Protein AF-A0A7J6QR64-F1 (afdb_monomer_lite)

pLDDT: mean 73.56, std 15.56, range [35.78, 94.44]

Structure (mmCIF, N/CA/C/O backbone):
data_AF-A0A7J6QR64-F1
#
_entry.id   AF-A0A7J6QR64-F1
#
loop_
_atom_site.group_PDB
_atom_site.id
_atom_site.type_symbol
_atom_site.label_atom_id
_atom_site.label_alt_id
_atom_site.label_comp_id
_atom_site.label_asym_id
_atom_site.label_entity_id
_atom_site.label_seq_id
_atom_site.pdbx_PDB_ins_code
_atom_site.Cartn_x
_atom_site.Cartn_y
_atom_site.Cartn_z
_atom_site.occupancy
_atom_site.B_iso_or_equiv
_atom_site.auth_seq_id
_atom_site.auth_comp_id
_atom_site.auth_asym_id
_atom_site.auth_atom_id
_atom_site.pdbx_PDB_model_num
ATOM 1 N N . MET A 1 1 ? 7.876 7.823 -38.570 1.00 50.81 1 MET A N 1
ATOM 2 C CA . MET A 1 1 ? 8.085 7.457 -37.151 1.00 50.81 1 MET A CA 1
ATOM 3 C C . MET A 1 1 ? 9.358 8.141 -36.683 1.00 50.81 1 MET A C 1
ATOM 5 O O . MET A 1 1 ? 10.355 8.043 -37.386 1.00 50.81 1 MET A O 1
ATOM 9 N N . GLY A 1 2 ? 9.300 8.929 -35.607 1.00 56.78 2 GLY A N 1
ATOM 10 C CA . GLY A 1 2 ? 10.441 9.725 -35.138 1.00 56.78 2 GLY A CA 1
ATOM 11 C C . GLY A 1 2 ? 11.507 8.870 -34.450 1.00 56.78 2 GLY A C 1
ATOM 12 O O . GLY A 1 2 ? 11.171 7.939 -33.726 1.00 56.78 2 GLY A O 1
ATOM 13 N N . ASP A 1 3 ? 12.778 9.216 -34.656 1.00 63.91 3 ASP A N 1
ATOM 14 C CA . ASP A 1 3 ? 13.987 8.554 -34.126 1.00 63.91 3 ASP A CA 1
ATOM 15 C C . ASP A 1 3 ? 13.930 8.236 -32.611 1.00 63.91 3 ASP A C 1
ATOM 17 O O . ASP A 1 3 ? 14.399 7.189 -32.166 1.00 63.91 3 ASP A O 1
ATOM 21 N N . GLY A 1 4 ? 13.264 9.085 -31.819 1.00 60.09 4 GLY A N 1
ATOM 22 C CA . GLY A 1 4 ? 13.051 8.864 -30.383 1.00 60.09 4 GLY A CA 1
ATOM 23 C C . GLY A 1 4 ? 12.213 7.623 -30.052 1.00 60.09 4 GLY A C 1
ATOM 24 O O . GLY A 1 4 ? 12.574 6.868 -29.156 1.00 60.09 4 GLY A O 1
ATOM 25 N N . TYR A 1 5 ? 11.159 7.343 -30.825 1.00 65.12 5 TYR A N 1
ATOM 26 C CA . TYR A 1 5 ? 10.290 6.178 -30.610 1.00 65.12 5 TYR A CA 1
ATOM 27 C C . TYR A 1 5 ? 11.050 4.863 -30.820 1.00 65.12 5 TYR A C 1
ATOM 29 O O . TYR A 1 5 ? 10.969 3.941 -30.009 1.00 65.12 5 TYR A O 1
ATOM 37 N N . THR A 1 6 ? 11.847 4.800 -31.889 1.00 69.25 6 THR A N 1
ATOM 38 C CA . THR A 1 6 ? 12.659 3.626 -32.225 1.00 69.25 6 THR A CA 1
ATOM 39 C C . THR A 1 6 ? 13.712 3.356 -31.150 1.00 69.25 6 THR A C 1
ATOM 41 O O . THR A 1 6 ? 13.875 2.215 -30.723 1.00 69.25 6 THR A O 1
ATOM 44 N N . LYS A 1 7 ? 14.387 4.399 -30.653 1.00 68.81 7 LYS A N 1
ATOM 45 C CA . LYS A 1 7 ? 15.397 4.283 -29.589 1.00 68.81 7 LYS A CA 1
ATOM 46 C C . LYS A 1 7 ? 14.795 3.825 -28.262 1.00 68.81 7 LYS A C 1
ATOM 48 O O . LYS A 1 7 ? 15.332 2.912 -27.642 1.00 68.81 7 LYS A O 1
ATOM 53 N N . THR A 1 8 ? 13.659 4.392 -27.857 1.00 69.44 8 THR A N 1
ATOM 54 C CA . THR A 1 8 ? 12.920 3.964 -26.660 1.00 69.44 8 THR A CA 1
ATOM 55 C C . THR A 1 8 ? 12.498 2.499 -26.757 1.00 69.44 8 THR A C 1
ATOM 57 O O . THR A 1 8 ? 12.734 1.737 -25.822 1.00 69.44 8 THR A O 1
ATOM 60 N N . ALA A 1 9 ? 11.923 2.079 -27.887 1.00 70.38 9 ALA A N 1
ATOM 61 C CA . ALA A 1 9 ? 11.495 0.696 -28.079 1.00 70.38 9 ALA A CA 1
ATOM 62 C C . ALA A 1 9 ? 12.676 -0.287 -28.022 1.00 70.38 9 ALA A C 1
ATOM 64 O O . ALA A 1 9 ? 12.561 -1.339 -27.400 1.00 70.38 9 ALA A O 1
ATOM 65 N N . ILE A 1 10 ? 13.823 0.062 -28.617 1.00 77.81 10 ILE A N 1
ATOM 66 C CA . ILE A 1 10 ? 15.043 -0.758 -28.557 1.00 77.81 10 ILE A CA 1
ATOM 67 C C . ILE A 1 10 ? 15.540 -0.895 -27.114 1.00 77.81 10 ILE A C 1
ATOM 69 O O . ILE A 1 10 ? 15.810 -2.011 -26.677 1.00 77.81 10 ILE A O 1
ATOM 73 N N . ILE A 1 11 ? 15.616 0.209 -26.362 1.00 73.44 11 ILE A N 1
ATOM 74 C CA . ILE A 1 11 ? 16.052 0.187 -24.959 1.00 73.44 11 ILE A CA 1
ATOM 75 C C . ILE A 1 11 ? 15.108 -0.692 -24.139 1.00 73.44 11 ILE A C 1
ATOM 77 O O . ILE A 1 11 ? 15.561 -1.656 -23.534 1.00 73.44 11 ILE A O 1
ATOM 81 N N . LEU A 1 12 ? 13.798 -0.436 -24.175 1.00 72.88 12 LEU A N 1
ATOM 82 C CA . LEU A 1 12 ? 12.823 -1.192 -23.383 1.00 72.88 12 LEU A CA 1
ATOM 83 C C . LEU A 1 12 ? 12.793 -2.685 -23.739 1.00 72.88 12 LEU A C 1
ATOM 85 O O . LEU A 1 12 ? 12.640 -3.512 -22.844 1.00 72.88 12 LEU A O 1
ATOM 89 N N . ASN A 1 13 ? 12.966 -3.042 -25.014 1.00 78.69 13 ASN A N 1
ATOM 90 C CA . ASN A 1 13 ? 13.013 -4.439 -25.455 1.00 78.69 13 ASN A CA 1
ATOM 91 C C . ASN A 1 13 ? 14.343 -5.139 -25.132 1.00 78.69 13 ASN A C 1
ATOM 93 O O . ASN A 1 13 ? 14.390 -6.366 -25.149 1.00 78.69 13 ASN A O 1
ATOM 97 N N . SER A 1 14 ? 15.408 -4.384 -24.848 1.00 77.31 14 SER A N 1
ATOM 98 C CA . SER A 1 14 ? 16.706 -4.925 -24.422 1.00 77.31 14 SER A CA 1
ATOM 99 C C . SER A 1 14 ? 16.792 -5.209 -22.917 1.00 77.31 14 SER A C 1
ATOM 101 O O . SER A 1 14 ? 17.716 -5.888 -22.475 1.00 77.31 14 SER A O 1
ATOM 103 N N . LEU A 1 15 ? 15.834 -4.703 -22.135 1.00 74.44 15 LEU A N 1
ATOM 104 C CA . LEU A 1 15 ? 15.748 -4.930 -20.695 1.00 74.44 15 LEU A CA 1
ATOM 105 C C . LEU A 1 15 ? 15.044 -6.256 -20.406 1.00 74.44 15 LEU A C 1
ATOM 107 O O . LEU A 1 15 ? 14.100 -6.641 -21.102 1.00 74.44 15 LEU A O 1
ATOM 111 N N . ASP A 1 16 ? 15.453 -6.931 -19.332 1.00 75.94 16 ASP A N 1
ATOM 112 C CA . ASP A 1 16 ? 14.672 -8.047 -18.816 1.00 75.94 16 ASP A CA 1
ATOM 113 C C . ASP A 1 16 ? 13.277 -7.559 -18.353 1.00 75.94 16 ASP A C 1
ATOM 115 O O . ASP A 1 16 ? 13.095 -6.377 -18.027 1.00 75.94 16 ASP A O 1
ATOM 119 N N . PRO A 1 17 ? 12.267 -8.447 -18.316 1.00 69.69 17 PRO A N 1
ATOM 120 C CA . PRO A 1 17 ? 10.892 -8.054 -18.025 1.00 69.69 17 PRO A CA 1
ATOM 121 C C . PRO A 1 17 ? 10.708 -7.336 -16.685 1.00 69.69 17 PRO A C 1
ATOM 123 O O . PRO A 1 17 ? 9.878 -6.431 -16.607 1.00 69.69 17 PRO A O 1
ATOM 126 N N . VAL A 1 18 ? 11.476 -7.710 -15.656 1.00 66.06 18 VAL A N 1
ATOM 127 C CA . VAL A 1 18 ? 11.385 -7.126 -14.310 1.00 66.06 18 VAL A CA 1
ATOM 128 C C . VAL A 1 18 ? 11.909 -5.698 -14.359 1.00 66.06 18 VAL A C 1
ATOM 130 O O . VAL A 1 18 ? 11.184 -4.771 -14.007 1.00 66.06 18 VAL A O 1
ATOM 133 N N . THR A 1 19 ? 13.113 -5.499 -14.898 1.00 66.50 19 THR A N 1
ATOM 134 C CA . THR A 1 19 ? 13.712 -4.168 -15.057 1.00 66.50 19 THR A CA 1
ATOM 135 C C . THR A 1 19 ? 12.846 -3.240 -15.891 1.00 66.50 19 THR A C 1
ATOM 137 O O . THR A 1 19 ? 12.643 -2.079 -15.532 1.00 66.50 19 THR A O 1
ATOM 140 N N . ARG A 1 20 ? 12.301 -3.744 -16.999 1.00 73.56 20 ARG A N 1
ATOM 141 C CA . ARG A 1 20 ? 11.398 -2.975 -17.854 1.00 73.56 20 ARG A CA 1
ATOM 142 C C . ARG A 1 20 ? 10.169 -2.511 -17.074 1.00 73.56 20 ARG A C 1
ATOM 144 O O . ARG A 1 20 ? 9.835 -1.332 -17.128 1.00 73.56 20 ARG A O 1
ATOM 151 N N . ASN A 1 21 ? 9.523 -3.404 -16.326 1.00 71.38 21 ASN A N 1
ATOM 152 C CA . ASN A 1 21 ? 8.346 -3.061 -15.529 1.00 71.38 21 ASN A CA 1
ATOM 153 C C . ASN A 1 21 ? 8.681 -2.053 -14.421 1.00 71.38 21 ASN A C 1
ATOM 155 O O . ASN A 1 21 ? 7.944 -1.089 -14.240 1.00 71.38 21 ASN A O 1
ATOM 159 N N . THR A 1 22 ? 9.808 -2.232 -13.725 1.00 69.06 22 THR A N 1
ATOM 160 C CA . THR A 1 22 ? 10.325 -1.300 -12.709 1.00 69.06 22 THR A CA 1
ATOM 161 C C . THR A 1 22 ? 10.493 0.112 -13.269 1.00 69.06 22 THR A C 1
ATOM 163 O O . THR A 1 22 ? 10.012 1.078 -12.678 1.00 69.06 22 THR A O 1
ATOM 166 N N . VAL A 1 23 ? 11.157 0.244 -14.419 1.00 73.12 23 VAL A N 1
ATOM 167 C CA . VAL A 1 23 ? 11.432 1.542 -15.053 1.00 73.12 23 VAL A CA 1
ATOM 168 C C . VAL A 1 23 ? 10.146 2.202 -15.544 1.00 73.12 23 VAL A C 1
ATOM 170 O O . VAL A 1 23 ? 9.944 3.391 -15.311 1.00 73.12 23 VAL A O 1
ATOM 173 N N . MET A 1 24 ? 9.252 1.435 -16.172 1.00 74.75 24 MET A N 1
ATOM 174 C CA . MET A 1 24 ? 7.969 1.950 -16.660 1.00 74.75 24 MET A CA 1
ATOM 175 C C . MET A 1 24 ? 7.048 2.380 -15.514 1.00 74.75 24 MET A C 1
ATOM 177 O O . MET A 1 24 ? 6.381 3.405 -15.619 1.00 74.75 24 MET A O 1
ATOM 181 N N . ALA A 1 25 ? 7.051 1.645 -14.400 1.00 70.06 25 ALA A N 1
ATOM 182 C CA . ALA A 1 25 ? 6.291 2.012 -13.213 1.00 70.06 25 ALA A CA 1
ATOM 183 C C . ALA A 1 25 ? 6.835 3.294 -12.556 1.00 70.06 25 ALA A C 1
ATOM 185 O O . ALA A 1 25 ? 6.043 4.165 -12.203 1.00 70.06 25 ALA A O 1
ATOM 186 N N . LYS A 1 26 ? 8.165 3.473 -12.462 1.00 69.19 26 LYS A N 1
ATOM 187 C CA . LYS A 1 26 ? 8.754 4.750 -12.003 1.00 69.19 26 LYS A CA 1
ATOM 188 C C . LYS A 1 26 ? 8.374 5.911 -12.915 1.00 69.19 26 LYS A C 1
ATOM 190 O O . LYS A 1 26 ? 7.968 6.957 -12.422 1.00 69.19 26 LYS A O 1
ATOM 195 N N . TYR A 1 27 ? 8.455 5.704 -14.231 1.00 74.81 27 TYR A N 1
ATOM 196 C CA . TYR A 1 27 ? 8.071 6.722 -15.204 1.00 74.81 27 TYR A CA 1
ATOM 197 C C . TYR A 1 27 ? 6.630 7.186 -14.981 1.00 74.81 27 TYR A C 1
ATOM 199 O O . TYR A 1 27 ? 6.365 8.382 -14.930 1.00 74.81 27 TYR A O 1
ATOM 207 N N . GLN A 1 28 ? 5.706 6.239 -14.798 1.00 72.81 28 GLN A N 1
ATOM 208 C CA . GLN A 1 28 ? 4.291 6.550 -14.631 1.00 72.81 28 GLN A CA 1
ATOM 209 C C . GLN A 1 28 ? 3.993 7.351 -13.356 1.00 72.81 28 GLN A C 1
ATOM 211 O O . GLN A 1 28 ? 3.099 8.194 -13.362 1.00 72.81 28 GLN A O 1
ATOM 216 N N . ILE A 1 29 ? 4.742 7.110 -12.279 1.00 64.31 29 ILE A N 1
ATOM 217 C CA . ILE A 1 29 ? 4.605 7.842 -11.012 1.00 64.31 29 ILE A CA 1
ATOM 218 C C . ILE A 1 29 ? 5.129 9.277 -11.147 1.00 64.31 29 ILE A C 1
ATOM 220 O O . ILE A 1 29 ? 4.478 10.209 -10.683 1.00 64.31 29 ILE A O 1
ATOM 224 N N . GLU A 1 30 ? 6.297 9.457 -11.768 1.00 69.62 30 GLU A N 1
ATOM 225 C CA . GLU A 1 30 ? 6.978 10.758 -11.831 1.00 69.62 30 GLU A CA 1
ATOM 226 C C . GLU A 1 30 ? 6.452 11.671 -12.948 1.00 69.62 30 GLU A C 1
ATOM 228 O O . GLU A 1 30 ? 6.402 12.887 -12.774 1.00 69.62 30 GLU A O 1
ATOM 233 N N . TYR A 1 31 ? 6.049 11.097 -14.085 1.00 71.88 31 TYR A N 1
ATOM 234 C CA . TYR A 1 31 ? 5.731 11.847 -15.307 1.00 71.88 31 TYR A CA 1
ATOM 235 C C . TYR A 1 31 ? 4.323 11.569 -15.851 1.00 71.88 31 TYR A C 1
ATOM 237 O O . TYR A 1 31 ? 3.881 12.250 -16.773 1.00 71.88 31 TYR A O 1
ATOM 245 N N . GLY A 1 32 ? 3.585 10.606 -15.287 1.00 71.00 32 GLY A N 1
ATOM 246 C CA . GLY A 1 32 ? 2.260 10.227 -15.777 1.00 71.00 32 GLY A CA 1
ATOM 247 C C . GLY A 1 32 ? 2.308 9.338 -17.027 1.00 71.00 32 GLY A C 1
ATOM 248 O O . GLY A 1 32 ? 3.196 8.503 -17.193 1.00 71.00 32 GLY A O 1
ATOM 249 N N . ASN A 1 33 ? 1.309 9.457 -17.904 1.00 72.69 33 ASN A N 1
ATOM 250 C CA . ASN A 1 33 ? 1.241 8.639 -19.118 1.00 72.69 33 ASN A CA 1
ATOM 251 C C . ASN A 1 33 ? 2.227 9.142 -20.181 1.00 72.69 33 ASN A C 1
ATOM 253 O O . ASN A 1 33 ? 2.460 10.338 -20.304 1.00 72.69 33 ASN A O 1
ATOM 257 N N . ILE A 1 34 ? 2.780 8.227 -20.983 1.00 65.00 34 ILE A N 1
ATOM 258 C CA . ILE A 1 34 ? 3.639 8.602 -22.113 1.00 65.00 34 ILE A CA 1
ATOM 259 C C . ILE A 1 34 ? 2.766 9.232 -23.201 1.00 65.00 34 ILE A C 1
ATOM 261 O O . ILE A 1 34 ? 2.061 8.520 -23.921 1.00 65.00 34 ILE A O 1
ATOM 265 N N . ASP A 1 35 ? 2.848 10.552 -23.344 1.00 62.47 35 ASP A N 1
ATOM 266 C CA . ASP A 1 35 ? 2.205 11.281 -24.431 1.00 62.47 35 ASP A CA 1
ATOM 267 C C . ASP A 1 35 ? 3.118 11.379 -25.660 1.00 62.47 35 ASP A C 1
ATOM 269 O O . ASP A 1 35 ? 4.349 11.356 -25.585 1.00 62.47 35 ASP A O 1
ATOM 273 N N . ASN A 1 36 ? 2.508 11.543 -26.839 1.00 55.22 36 ASN A N 1
ATOM 274 C CA . ASN A 1 36 ? 3.224 11.578 -28.121 1.00 55.22 36 ASN A CA 1
ATOM 275 C C . ASN A 1 36 ? 4.272 12.708 -28.249 1.00 55.22 36 ASN A C 1
ATOM 277 O O . ASN A 1 36 ? 5.086 12.680 -29.175 1.00 55.22 36 ASN A O 1
ATOM 281 N N . GLY A 1 37 ? 4.272 13.689 -27.340 1.00 56.06 37 GLY A N 1
ATOM 282 C CA . GLY A 1 37 ? 5.249 14.781 -27.280 1.00 56.06 37 GLY A CA 1
ATOM 283 C C . GLY A 1 37 ? 6.561 14.444 -26.556 1.00 56.06 37 GLY A C 1
ATOM 284 O O . GLY A 1 37 ? 7.573 15.092 -26.825 1.00 56.06 37 GLY A O 1
ATOM 285 N N . ASP A 1 38 ? 6.589 13.411 -25.707 1.00 58.66 38 ASP A N 1
ATOM 286 C CA . ASP A 1 38 ? 7.713 13.153 -24.788 1.00 58.66 38 ASP A CA 1
ATOM 287 C C . ASP A 1 38 ? 8.847 12.317 -25.391 1.00 58.66 38 ASP A C 1
ATOM 289 O O . ASP A 1 38 ? 9.959 12.273 -24.859 1.00 58.66 38 ASP A O 1
ATOM 293 N N . PHE A 1 39 ? 8.624 11.701 -26.555 1.00 60.41 39 PHE A N 1
ATOM 294 C CA . PHE A 1 39 ? 9.563 10.757 -27.176 1.00 60.41 39 PHE A CA 1
ATOM 295 C C . PHE A 1 39 ? 10.955 11.328 -27.482 1.00 60.41 39 PHE A C 1
ATOM 297 O O . PHE A 1 39 ? 11.894 10.563 -27.697 1.00 60.41 39 PHE A O 1
ATOM 304 N N . LYS A 1 40 ? 11.114 12.657 -27.518 1.00 64.81 40 LYS A N 1
ATOM 305 C CA . LYS A 1 40 ? 12.413 13.302 -27.757 1.00 64.81 40 LYS A CA 1
ATOM 306 C C . LYS A 1 40 ? 13.333 13.240 -26.531 1.00 64.81 40 LYS A C 1
ATOM 308 O O . LYS A 1 40 ? 14.540 13.097 -26.696 1.00 64.81 40 LYS A O 1
ATOM 313 N N . ASN A 1 41 ? 12.755 13.302 -25.330 1.00 69.00 41 ASN A N 1
ATOM 314 C CA . ASN A 1 41 ? 13.474 13.262 -24.052 1.00 69.00 41 ASN A CA 1
ATOM 315 C C . ASN A 1 41 ? 13.353 11.899 -23.357 1.00 69.00 41 ASN A C 1
ATOM 317 O O . ASN A 1 41 ? 14.158 11.581 -22.482 1.00 69.00 41 ASN A O 1
ATOM 321 N N . LEU A 1 42 ? 12.390 11.076 -23.783 1.00 70.56 42 LEU A N 1
ATOM 322 C CA . LEU A 1 42 ? 12.097 9.765 -23.217 1.00 70.56 42 LEU A CA 1
ATOM 323 C C . LEU A 1 42 ? 13.323 8.842 -23.099 1.00 70.56 42 LEU A C 1
ATOM 325 O O . LEU A 1 42 ? 13.466 8.225 -22.048 1.00 70.56 42 LEU A O 1
ATOM 329 N N . PRO A 1 43 ? 14.252 8.752 -24.076 1.00 71.56 43 PRO A N 1
ATOM 330 C CA . PRO A 1 43 ? 15.462 7.950 -23.897 1.00 71.56 43 PRO A CA 1
ATOM 331 C C . PRO A 1 43 ? 16.320 8.414 -22.711 1.00 71.56 43 PRO A C 1
ATOM 333 O O . PRO A 1 43 ? 16.760 7.586 -21.919 1.00 71.56 43 PRO A O 1
ATOM 336 N N . SER A 1 44 ? 16.520 9.724 -22.547 1.00 74.44 44 SER A N 1
ATOM 337 C CA . SER A 1 44 ? 17.299 10.288 -21.436 1.00 74.44 44 SER A CA 1
ATOM 338 C C . SER A 1 44 ? 16.612 10.065 -20.089 1.00 74.44 44 SER A C 1
ATOM 340 O O . SER A 1 44 ? 17.276 9.694 -19.125 1.00 74.44 44 SER A O 1
ATOM 342 N N . ILE A 1 45 ? 15.286 10.226 -20.037 1.00 75.69 45 ILE A N 1
ATOM 343 C CA . ILE A 1 45 ? 14.484 9.953 -18.835 1.00 75.69 45 ILE A CA 1
ATOM 344 C C . ILE A 1 45 ? 14.578 8.467 -18.468 1.00 75.69 45 ILE A C 1
ATOM 346 O O . ILE A 1 45 ? 14.850 8.135 -17.322 1.00 75.69 45 ILE A O 1
ATOM 350 N N . LEU A 1 46 ? 14.449 7.559 -19.439 1.00 75.31 46 LEU A N 1
ATOM 351 C CA . LEU A 1 46 ? 14.591 6.119 -19.206 1.00 75.31 46 LEU A CA 1
ATOM 352 C C . LEU A 1 46 ? 15.983 5.744 -18.688 1.00 75.31 46 LEU A C 1
ATOM 354 O O . LEU A 1 46 ? 16.083 4.915 -17.788 1.00 75.31 46 LEU A O 1
ATOM 358 N N . PHE A 1 47 ? 17.052 6.349 -19.214 1.00 74.25 47 PHE A N 1
ATOM 359 C CA . PHE A 1 47 ? 18.406 6.126 -18.699 1.00 74.25 47 PHE A CA 1
ATOM 360 C C . PHE A 1 47 ? 18.585 6.652 -17.274 1.00 74.25 47 PHE A C 1
ATOM 362 O O . PHE A 1 47 ? 19.244 5.990 -16.474 1.00 74.25 47 PHE A O 1
ATOM 369 N N . GLN A 1 48 ? 17.986 7.797 -16.943 1.00 73.75 48 GLN A N 1
ATOM 370 C CA . GLN A 1 48 ? 17.994 8.327 -15.582 1.00 73.75 48 GLN A CA 1
ATOM 371 C C . GLN A 1 48 ? 17.227 7.401 -14.631 1.00 73.75 48 GLN A C 1
ATOM 373 O O . GLN A 1 48 ? 17.767 6.999 -13.611 1.00 73.75 48 GLN A O 1
ATOM 378 N N . LEU A 1 49 ? 16.038 6.939 -15.017 1.00 73.00 49 LEU A N 1
ATOM 379 C CA . LEU A 1 49 ? 15.242 5.995 -14.230 1.00 73.00 49 LEU A CA 1
ATOM 380 C C . LEU A 1 49 ? 15.918 4.630 -14.067 1.00 73.00 49 LEU A C 1
ATOM 382 O O . LEU A 1 49 ? 15.834 4.027 -13.000 1.00 73.00 49 LEU A O 1
ATOM 386 N N . LEU A 1 50 ? 16.604 4.136 -15.102 1.00 72.56 50 LEU A N 1
ATOM 387 C CA . LEU A 1 50 ? 17.446 2.939 -15.022 1.00 72.56 50 LEU A CA 1
ATOM 388 C C . LEU A 1 50 ? 18.599 3.156 -14.045 1.00 72.56 50 LEU A C 1
ATOM 390 O O . LEU A 1 50 ? 18.860 2.307 -13.194 1.00 72.56 50 LEU A O 1
ATOM 394 N N . ARG A 1 51 ? 19.278 4.300 -14.141 1.00 69.88 51 ARG A N 1
ATOM 395 C CA . ARG A 1 51 ? 20.345 4.668 -13.218 1.00 69.88 51 ARG A CA 1
ATOM 396 C C . ARG A 1 51 ? 19.814 4.729 -11.792 1.00 69.88 51 ARG A C 1
ATOM 398 O O . ARG A 1 51 ? 20.365 4.042 -10.945 1.00 69.88 51 ARG A O 1
ATOM 405 N N . ASP A 1 52 ? 18.737 5.449 -11.527 1.00 66.19 52 ASP A N 1
ATOM 406 C CA . ASP A 1 52 ? 18.168 5.606 -10.185 1.00 66.19 52 ASP A CA 1
ATOM 407 C C . ASP A 1 52 ? 17.608 4.297 -9.648 1.00 66.19 52 ASP A C 1
ATOM 409 O O . ASP A 1 52 ? 17.747 3.995 -8.467 1.00 66.19 52 ASP A O 1
ATOM 413 N N . ALA A 1 53 ? 17.055 3.451 -10.520 1.00 62.75 53 ALA A N 1
ATOM 414 C CA . ALA A 1 53 ? 16.716 2.100 -10.131 1.00 62.75 53 ALA A CA 1
ATOM 415 C C . ALA A 1 53 ? 17.969 1.388 -9.607 1.00 62.75 53 ALA A C 1
ATOM 417 O O . ALA A 1 53 ? 17.888 0.778 -8.551 1.00 62.75 53 ALA A O 1
ATOM 418 N N . TYR A 1 54 ? 19.103 1.412 -10.304 1.00 61.31 54 TYR A N 1
ATOM 419 C CA . TYR A 1 54 ? 20.257 0.556 -9.994 1.00 61.31 54 TYR A CA 1
ATOM 420 C C . TYR A 1 54 ? 21.381 1.205 -9.168 1.00 61.31 54 TYR A C 1
ATOM 422 O O . TYR A 1 54 ? 22.320 0.507 -8.791 1.00 61.31 54 TYR A O 1
ATOM 430 N N . SER A 1 55 ? 21.295 2.499 -8.853 1.00 57.53 55 SER A N 1
ATOM 431 C CA . SER A 1 55 ? 22.375 3.243 -8.181 1.00 57.53 55 SER A CA 1
ATOM 432 C C . SER A 1 55 ? 22.316 3.201 -6.654 1.00 57.53 55 SER A C 1
ATOM 434 O O . SER A 1 55 ? 23.329 3.478 -6.017 1.00 57.53 55 SER A O 1
ATOM 436 N N . THR A 1 56 ? 21.194 2.810 -6.045 1.00 54.53 56 THR A N 1
ATOM 437 C CA . THR A 1 56 ? 21.049 2.782 -4.578 1.00 54.53 56 THR A CA 1
ATOM 438 C C . THR A 1 56 ? 20.520 1.436 -4.069 1.00 54.53 56 THR A C 1
ATOM 440 O O . THR A 1 56 ? 19.346 1.289 -3.732 1.00 54.53 56 THR A O 1
ATOM 443 N N . PRO A 1 57 ? 21.394 0.417 -3.939 1.00 51.47 57 PRO A N 1
ATOM 444 C CA . PRO A 1 57 ? 21.046 -0.852 -3.295 1.00 51.47 57 PRO A CA 1
ATOM 445 C C . PRO A 1 57 ? 20.462 -0.675 -1.883 1.00 51.47 57 PRO A C 1
ATOM 447 O O . PRO A 1 57 ? 19.586 -1.441 -1.495 1.00 51.47 57 PRO A O 1
ATOM 450 N N . GLY A 1 58 ? 20.904 0.347 -1.136 1.00 50.88 58 GLY A N 1
ATOM 451 C CA . GLY A 1 58 ? 20.408 0.654 0.212 1.00 50.88 58 GLY A CA 1
ATOM 452 C C . GLY A 1 58 ? 18.945 1.105 0.244 1.00 50.88 58 GLY A C 1
ATOM 453 O O . GLY A 1 58 ? 18.170 0.576 1.031 1.00 50.88 58 GLY A O 1
ATOM 454 N N . GLU A 1 59 ? 18.537 1.993 -0.666 1.00 54.59 59 GLU A N 1
ATOM 455 C CA . GLU A 1 59 ? 17.157 2.504 -0.746 1.00 54.59 59 GLU A CA 1
ATOM 456 C C . GLU A 1 59 ? 16.164 1.424 -1.200 1.00 54.59 59 GLU A C 1
ATOM 458 O O . GLU A 1 59 ? 15.015 1.403 -0.764 1.00 54.59 59 GLU A O 1
ATOM 463 N N . ARG A 1 60 ? 16.608 0.472 -2.039 1.00 54.38 60 ARG A N 1
ATOM 464 C CA . ARG A 1 60 ? 15.781 -0.678 -2.444 1.00 54.38 60 ARG A CA 1
ATOM 465 C C . ARG A 1 60 ? 15.441 -1.600 -1.270 1.00 54.38 60 ARG A C 1
ATOM 467 O O . ARG A 1 60 ? 14.321 -2.103 -1.185 1.00 54.38 60 ARG A O 1
ATOM 474 N N . TRP A 1 61 ? 16.416 -1.868 -0.402 1.00 53.16 61 TRP A N 1
ATOM 475 C CA . TRP A 1 61 ? 16.195 -2.665 0.806 1.00 53.16 61 TRP A CA 1
ATOM 476 C C . TRP A 1 61 ? 15.344 -1.902 1.816 1.00 53.16 61 TRP A C 1
ATOM 478 O O . TRP A 1 61 ? 14.419 -2.485 2.377 1.00 53.16 61 TRP A O 1
ATOM 488 N N . ASP A 1 62 ? 15.604 -0.605 1.976 1.00 66.25 62 ASP A N 1
ATOM 489 C CA . ASP A 1 62 ? 14.857 0.271 2.873 1.00 66.25 62 ASP A CA 1
ATOM 490 C C . ASP A 1 62 ? 13.376 0.353 2.473 1.00 66.25 62 ASP A C 1
ATOM 492 O O . ASP A 1 62 ? 12.515 0.045 3.283 1.00 66.25 62 ASP A O 1
ATOM 496 N N . GLY A 1 63 ? 13.044 0.583 1.197 1.00 67.62 63 GLY A N 1
ATOM 497 C CA . GLY A 1 63 ? 11.646 0.662 0.747 1.00 67.62 63 GLY A CA 1
ATOM 498 C C . GLY A 1 63 ? 10.840 -0.632 0.945 1.00 67.62 63 GLY A C 1
ATOM 499 O O . GLY A 1 63 ? 9.669 -0.589 1.326 1.00 67.62 63 GLY A O 1
ATOM 500 N N . ARG A 1 64 ? 11.459 -1.806 0.743 1.00 70.50 64 ARG A N 1
ATOM 501 C CA . ARG A 1 64 ? 10.795 -3.096 1.008 1.00 70.50 64 ARG A CA 1
ATOM 502 C C . ARG A 1 64 ? 10.623 -3.343 2.506 1.00 70.50 64 ARG A C 1
ATOM 504 O O . ARG A 1 64 ? 9.590 -3.870 2.906 1.00 70.50 64 ARG A O 1
ATOM 511 N N . LEU A 1 65 ? 11.617 -2.988 3.318 1.00 75.56 65 LEU A N 1
ATOM 512 C CA . LEU A 1 65 ? 11.526 -3.091 4.774 1.00 75.56 65 LEU A CA 1
ATOM 513 C C . LEU A 1 65 ? 10.474 -2.124 5.328 1.00 75.56 65 LEU A C 1
ATOM 515 O O . LEU A 1 65 ? 9.659 -2.548 6.137 1.00 75.56 65 LEU A O 1
ATOM 519 N N . GLN A 1 66 ? 10.428 -0.892 4.822 1.00 83.44 66 GLN A N 1
ATOM 520 C CA . GLN A 1 66 ? 9.441 0.132 5.165 1.00 83.44 66 GLN A CA 1
ATOM 521 C C . GLN A 1 66 ? 8.013 -0.310 4.840 1.00 83.44 66 GLN A C 1
ATOM 523 O O . GLN A 1 66 ? 7.112 -0.098 5.647 1.00 83.44 66 GLN A O 1
ATOM 528 N N . TRP A 1 67 ? 7.796 -0.971 3.696 1.00 89.31 67 TRP A N 1
ATOM 529 C CA . TRP A 1 67 ? 6.504 -1.587 3.380 1.00 89.31 67 TRP A CA 1
ATOM 530 C C . TRP A 1 67 ? 6.097 -2.607 4.445 1.00 89.31 67 TRP A C 1
ATOM 532 O O . TRP A 1 67 ? 4.992 -2.533 4.977 1.00 89.31 67 TRP A O 1
ATOM 542 N N . GLU A 1 68 ? 6.994 -3.528 4.806 1.00 86.38 68 GLU A N 1
ATOM 543 C CA . GLU A 1 68 ? 6.692 -4.581 5.783 1.00 86.38 68 GLU A CA 1
ATOM 544 C C . GLU A 1 68 ? 6.567 -4.072 7.227 1.00 86.38 68 GLU A C 1
ATOM 546 O O . GLU A 1 68 ? 5.845 -4.669 8.034 1.00 86.38 68 GLU A O 1
ATOM 551 N N . SER A 1 69 ? 7.243 -2.972 7.557 1.00 86.06 69 SER A N 1
ATOM 552 C CA . SER A 1 69 ? 7.226 -2.356 8.883 1.00 86.06 69 SER A CA 1
ATOM 553 C C . SER A 1 69 ? 6.150 -1.291 9.049 1.00 86.06 69 SER A C 1
ATOM 555 O O . SER A 1 69 ? 6.030 -0.750 10.139 1.00 86.06 69 SER A O 1
ATOM 557 N N . LEU A 1 70 ? 5.374 -0.979 8.009 1.00 90.75 70 LEU A N 1
ATOM 558 C CA . LEU A 1 70 ? 4.393 0.098 8.052 1.00 90.75 70 LEU A CA 1
ATOM 559 C C . LEU A 1 70 ? 3.328 -0.152 9.137 1.00 90.75 70 LEU A C 1
ATOM 561 O O . LEU A 1 70 ? 2.581 -1.136 9.063 1.00 90.75 70 LEU A O 1
ATOM 565 N N . GLN A 1 71 ? 3.232 0.757 10.112 1.00 91.56 71 GLN A N 1
ATOM 566 C CA . GLN A 1 71 ? 2.239 0.736 11.189 1.00 91.56 71 GLN A CA 1
ATOM 567 C C . GLN A 1 71 ? 1.505 2.079 11.282 1.00 91.56 71 GLN A C 1
ATOM 569 O O . GLN A 1 71 ? 2.105 3.142 11.194 1.00 91.56 71 GLN A O 1
ATOM 574 N N . LEU A 1 72 ? 0.192 2.046 11.520 1.00 89.81 72 LEU A N 1
ATOM 575 C CA . LEU A 1 72 ? -0.642 3.239 11.702 1.00 89.81 72 LEU A CA 1
ATOM 576 C C . LEU A 1 72 ? -0.182 4.091 12.894 1.00 89.81 72 LEU A C 1
ATOM 578 O O . LEU A 1 72 ? -0.298 5.310 12.847 1.00 89.81 72 LEU A O 1
ATOM 582 N N . GLY A 1 73 ? 0.342 3.453 13.945 1.00 86.69 73 GLY A N 1
ATOM 583 C CA . GLY A 1 73 ? 0.816 4.136 15.153 1.00 86.69 73 GLY A CA 1
ATOM 584 C C . GLY A 1 73 ? 2.009 5.069 14.928 1.00 86.69 73 GLY A C 1
ATOM 585 O O . GLY A 1 73 ? 2.246 5.935 15.765 1.00 86.69 73 GLY A O 1
ATOM 586 N N . ASP A 1 74 ? 2.713 4.933 13.801 1.00 86.69 74 ASP A N 1
ATOM 587 C CA . ASP A 1 74 ? 3.858 5.780 13.448 1.00 86.69 74 ASP A CA 1
ATOM 588 C C . ASP A 1 74 ? 3.431 7.134 12.845 1.00 86.69 74 ASP A C 1
ATOM 590 O O . ASP A 1 74 ? 4.275 7.989 12.574 1.00 86.69 74 ASP A O 1
ATOM 594 N N . TYR A 1 75 ? 2.125 7.349 12.636 1.00 86.94 75 TYR A N 1
ATOM 595 C CA . TYR A 1 75 ? 1.569 8.517 11.950 1.00 86.94 75 TYR A CA 1
ATOM 596 C C . TYR A 1 75 ? 0.590 9.299 12.829 1.00 86.94 75 TYR A C 1
ATOM 598 O O . TYR A 1 75 ? -0.127 8.737 13.657 1.00 86.94 75 TYR A O 1
ATOM 606 N N . GLY A 1 76 ? 0.517 10.619 12.617 1.00 81.25 76 GLY A N 1
ATOM 607 C CA . GLY A 1 76 ? -0.367 11.509 13.375 1.00 81.25 76 GLY A CA 1
ATOM 608 C C . GLY A 1 76 ? -1.838 11.393 12.971 1.00 81.25 76 GLY A C 1
ATOM 609 O O . GLY A 1 76 ? -2.734 11.768 13.731 1.00 81.25 76 GLY A O 1
ATOM 610 N N . SER A 1 77 ? -2.115 10.856 11.780 1.00 88.06 77 SER A N 1
ATOM 611 C CA . SER A 1 77 ? -3.475 10.619 11.303 1.00 88.06 77 SER A CA 1
ATOM 612 C C . SER A 1 77 ? -3.584 9.418 10.364 1.00 88.06 77 SER A C 1
ATOM 614 O O . SER A 1 77 ? -2.624 9.000 9.719 1.00 88.06 77 SER A O 1
ATOM 616 N N . PHE A 1 78 ? -4.809 8.899 10.230 1.00 90.75 78 PHE A N 1
ATOM 617 C CA . PHE A 1 78 ? -5.111 7.847 9.257 1.00 90.75 78 PHE A CA 1
ATOM 618 C C . PHE A 1 78 ? -4.869 8.304 7.810 1.00 90.75 78 PHE A C 1
ATOM 620 O O . PHE A 1 78 ? -4.450 7.510 6.975 1.00 90.75 78 PHE A O 1
ATOM 627 N N . ASP A 1 79 ? -5.108 9.583 7.503 1.00 89.31 79 ASP A N 1
ATOM 628 C CA . ASP A 1 79 ? -4.903 10.113 6.152 1.00 89.31 79 ASP A CA 1
ATOM 629 C C . ASP A 1 79 ? -3.406 10.180 5.790 1.00 89.31 79 ASP A C 1
ATOM 631 O O . ASP A 1 79 ? -3.045 9.803 4.676 1.00 89.31 79 ASP A O 1
ATOM 635 N N . GLU A 1 80 ? -2.533 10.554 6.733 1.00 86.31 80 GLU A N 1
ATOM 636 C CA . GLU A 1 80 ? -1.068 10.490 6.562 1.00 86.31 80 GLU A CA 1
ATOM 637 C C . GLU A 1 80 ? -0.577 9.051 6.370 1.00 86.31 80 GLU A C 1
ATOM 639 O O . GLU A 1 80 ? 0.186 8.772 5.445 1.00 86.31 80 GLU A O 1
ATOM 644 N N . TYR A 1 81 ? -1.066 8.122 7.194 1.00 92.75 81 TYR A N 1
ATOM 645 C CA . TYR A 1 81 ? -0.754 6.700 7.063 1.00 92.75 81 TYR A CA 1
ATOM 646 C C . TYR A 1 81 ? -1.141 6.150 5.683 1.00 92.75 81 TYR A C 1
ATOM 648 O O . TYR A 1 81 ? -0.335 5.482 5.040 1.00 92.75 81 TYR A O 1
ATOM 656 N N . ILE A 1 82 ? -2.344 6.462 5.185 1.00 94.44 82 ILE A N 1
ATOM 657 C CA . ILE A 1 82 ? -2.795 5.995 3.866 1.00 94.44 82 ILE A CA 1
ATOM 658 C C . ILE A 1 82 ? -1.978 6.613 2.726 1.00 94.44 82 ILE A C 1
ATOM 660 O O . ILE A 1 82 ? -1.694 5.927 1.747 1.00 94.44 82 ILE A O 1
ATOM 664 N N . GLN A 1 83 ? -1.564 7.879 2.835 1.00 86.81 83 GLN A N 1
ATOM 665 C CA . GLN A 1 83 ? -0.669 8.480 1.840 1.00 86.81 83 GLN A CA 1
ATOM 666 C C . GLN A 1 83 ? 0.664 7.727 1.756 1.00 86.81 83 GLN A C 1
ATOM 668 O O . GLN A 1 83 ? 1.126 7.415 0.658 1.00 86.81 83 GLN A O 1
ATOM 673 N N . GLN A 1 84 ? 1.255 7.391 2.905 1.00 88.06 84 GLN A N 1
ATOM 674 C CA . GLN A 1 84 ? 2.506 6.631 2.958 1.00 88.06 84 GLN A CA 1
ATOM 675 C C . GLN A 1 84 ? 2.325 5.182 2.503 1.00 88.06 84 GLN A C 1
ATOM 677 O O . GLN A 1 84 ? 3.169 4.653 1.784 1.00 88.06 84 GLN A O 1
ATOM 682 N N . PHE A 1 85 ? 1.194 4.563 2.839 1.00 93.75 85 PHE A N 1
ATOM 683 C CA . PHE A 1 85 ? 0.818 3.242 2.350 1.00 93.75 85 PHE A CA 1
ATOM 684 C C . PHE A 1 85 ? 0.795 3.182 0.817 1.00 93.75 85 PHE A C 1
ATOM 686 O O . PHE A 1 85 ? 1.452 2.321 0.238 1.00 93.75 85 PHE A O 1
ATOM 693 N N . GLU A 1 86 ? 0.097 4.100 0.141 1.00 90.19 86 GLU A N 1
ATOM 694 C CA . GLU A 1 86 ? 0.013 4.102 -1.329 1.00 90.19 86 GLU A CA 1
ATOM 695 C C . GLU A 1 86 ? 1.375 4.388 -1.984 1.00 90.19 86 GLU A C 1
ATOM 697 O O . GLU A 1 86 ? 1.740 3.753 -2.978 1.00 90.19 86 GLU A O 1
ATOM 702 N N . LEU A 1 87 ? 2.171 5.286 -1.391 1.00 84.50 87 LEU A N 1
ATOM 703 C CA . LEU A 1 87 ? 3.526 5.580 -1.859 1.00 84.50 87 LEU A CA 1
ATOM 704 C C . LEU A 1 87 ? 4.433 4.343 -1.777 1.00 84.50 87 LEU A C 1
ATOM 706 O O . LEU A 1 87 ? 5.110 3.992 -2.751 1.00 84.50 87 LEU A O 1
ATOM 710 N N . LEU A 1 88 ? 4.438 3.657 -0.633 1.00 87.75 88 LEU A N 1
ATOM 711 C CA . LEU A 1 88 ? 5.245 2.455 -0.420 1.00 87.75 88 LEU A CA 1
ATOM 712 C C . LEU A 1 88 ? 4.732 1.269 -1.231 1.00 87.75 88 LEU A C 1
ATOM 714 O O . LEU A 1 88 ? 5.542 0.476 -1.706 1.00 87.75 88 LEU A O 1
ATOM 718 N N . ARG A 1 89 ? 3.419 1.165 -1.457 1.00 89.31 89 ARG A N 1
ATOM 719 C CA . ARG A 1 89 ? 2.815 0.163 -2.343 1.00 89.31 89 ARG A CA 1
ATOM 720 C C . ARG A 1 89 ? 3.351 0.308 -3.765 1.00 89.31 89 ARG A C 1
ATOM 722 O O . ARG A 1 89 ? 3.827 -0.665 -4.355 1.00 89.31 89 ARG A O 1
ATOM 729 N N . ALA A 1 90 ? 3.323 1.528 -4.300 1.00 81.81 90 ALA A N 1
ATOM 730 C CA . ALA A 1 90 ? 3.837 1.831 -5.631 1.00 81.81 90 ALA A CA 1
ATOM 731 C C . ALA A 1 90 ? 5.352 1.588 -5.717 1.00 81.81 90 ALA A C 1
ATOM 733 O O . ALA A 1 90 ? 5.827 0.893 -6.617 1.00 81.81 90 ALA A O 1
ATOM 734 N N . THR A 1 91 ? 6.103 2.079 -4.728 1.00 77.44 91 THR A N 1
ATOM 735 C CA . THR A 1 91 ? 7.562 1.912 -4.647 1.00 77.44 91 THR A CA 1
ATOM 736 C C . THR A 1 91 ? 7.957 0.441 -4.540 1.00 77.44 91 THR A C 1
ATOM 738 O O . THR A 1 91 ? 8.854 -0.021 -5.239 1.00 77.44 91 THR A O 1
ATOM 741 N N . THR A 1 92 ? 7.255 -0.343 -3.728 1.00 82.25 92 THR A N 1
ATOM 742 C CA . THR A 1 92 ? 7.509 -1.780 -3.578 1.00 82.25 92 THR A CA 1
ATOM 743 C C . THR A 1 92 ? 7.212 -2.530 -4.867 1.00 82.25 92 THR A C 1
ATOM 745 O O . THR A 1 92 ? 8.001 -3.386 -5.265 1.00 82.25 92 THR A O 1
ATOM 748 N N . GLY A 1 93 ? 6.124 -2.187 -5.559 1.00 79.50 93 GLY A N 1
ATOM 749 C CA . GLY A 1 93 ? 5.807 -2.797 -6.847 1.00 79.50 93 GLY A CA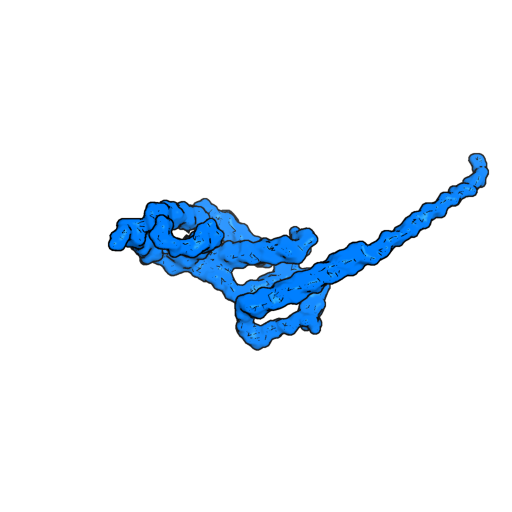 1
ATOM 750 C C . GLY A 1 93 ? 6.874 -2.511 -7.906 1.00 79.50 93 GLY A C 1
ATOM 751 O O . GLY A 1 93 ? 7.356 -3.417 -8.589 1.00 79.50 93 GLY A O 1
ATOM 752 N N . VAL A 1 94 ? 7.342 -1.262 -7.961 1.00 73.88 94 VAL A N 1
ATOM 753 C CA . VAL A 1 94 ? 8.502 -0.855 -8.762 1.00 73.88 94 VAL A CA 1
ATOM 754 C C . VAL A 1 94 ? 9.715 -1.723 -8.423 1.00 73.88 94 VAL A C 1
ATOM 756 O O . VAL A 1 94 ? 10.293 -2.338 -9.315 1.00 73.88 94 VAL A O 1
ATOM 759 N N . LEU A 1 95 ? 10.087 -1.821 -7.146 1.00 73.44 95 LEU A N 1
ATOM 760 C CA . LEU A 1 95 ? 11.273 -2.558 -6.701 1.00 73.44 95 LEU A CA 1
ATOM 761 C C . LEU A 1 95 ? 11.201 -4.059 -7.005 1.00 73.44 95 LEU A C 1
ATOM 763 O O . LEU A 1 95 ? 12.234 -4.684 -7.240 1.00 73.44 95 LEU A O 1
ATOM 767 N N . ARG A 1 96 ? 9.996 -4.634 -7.005 1.00 74.19 96 ARG A N 1
ATOM 768 C CA . ARG A 1 96 ? 9.751 -6.049 -7.309 1.00 74.19 96 ARG A CA 1
ATOM 769 C C . ARG A 1 96 ? 9.540 -6.326 -8.804 1.00 74.19 96 ARG A C 1
ATOM 771 O O . ARG A 1 96 ? 9.564 -7.485 -9.207 1.00 74.19 96 ARG A O 1
ATOM 778 N N . GLY A 1 97 ? 9.348 -5.286 -9.618 1.00 69.50 97 GLY A N 1
ATOM 779 C CA . GLY A 1 97 ? 9.074 -5.377 -11.057 1.00 69.50 97 GLY A CA 1
ATOM 780 C C . GLY A 1 97 ? 7.669 -5.880 -11.409 1.00 69.50 97 GLY A C 1
ATOM 781 O O . GLY A 1 97 ? 7.440 -6.347 -12.527 1.00 69.50 97 GLY A O 1
ATOM 782 N N . TYR A 1 98 ? 6.722 -5.786 -10.475 1.00 74.75 98 TYR A N 1
ATOM 783 C CA . TYR A 1 98 ? 5.299 -6.051 -10.693 1.00 74.75 98 TYR A CA 1
ATOM 784 C C . TYR A 1 98 ? 4.447 -5.183 -9.766 1.00 74.75 98 TYR A C 1
ATOM 786 O O . TYR A 1 98 ? 4.860 -4.870 -8.656 1.00 74.75 98 TYR A O 1
ATOM 794 N N . ALA A 1 99 ? 3.244 -4.798 -10.195 1.00 81.12 99 ALA A N 1
ATOM 795 C CA . ALA A 1 99 ? 2.336 -4.035 -9.342 1.00 81.12 99 ALA A CA 1
ATOM 796 C C . ALA A 1 99 ? 1.888 -4.868 -8.128 1.00 81.12 99 ALA A C 1
ATOM 798 O O . ALA A 1 99 ? 1.473 -6.016 -8.289 1.00 81.12 99 ALA A O 1
ATOM 799 N N . VAL A 1 100 ? 1.942 -4.282 -6.927 1.00 87.25 100 VAL A N 1
ATOM 800 C CA . VAL A 1 100 ? 1.412 -4.906 -5.705 1.00 87.25 100 VAL A CA 1
ATOM 801 C C . VAL A 1 100 ? -0.097 -5.073 -5.864 1.00 87.25 100 VAL A C 1
ATOM 803 O O . VAL A 1 100 ? -0.818 -4.082 -6.016 1.00 87.25 100 VAL A O 1
ATOM 806 N N . SER A 1 101 ? -0.570 -6.318 -5.840 1.00 89.62 101 SER A N 1
ATOM 807 C CA . SER A 1 101 ? -1.987 -6.634 -6.026 1.00 89.62 101 SER A CA 1
ATOM 808 C C . SER A 1 101 ? -2.844 -6.046 -4.903 1.00 89.62 101 SER A C 1
ATOM 810 O O . SER A 1 101 ? -2.352 -5.774 -3.806 1.00 89.62 101 SER A O 1
ATOM 812 N N . ALA A 1 102 ? -4.139 -5.863 -5.162 1.00 89.25 102 ALA A N 1
ATOM 813 C CA . ALA A 1 102 ? -5.080 -5.444 -4.128 1.00 89.25 102 ALA A CA 1
ATOM 814 C C . ALA A 1 102 ? -5.093 -6.419 -2.936 1.00 89.25 102 ALA A C 1
ATOM 816 O O . ALA A 1 102 ? -5.145 -5.968 -1.801 1.00 89.25 102 ALA A O 1
ATOM 817 N N . ASP A 1 103 ? -4.969 -7.727 -3.175 1.00 88.81 103 ASP A N 1
ATOM 818 C CA . ASP A 1 103 ? -4.890 -8.757 -2.128 1.00 88.81 103 ASP A CA 1
ATOM 819 C C . ASP A 1 103 ? -3.679 -8.576 -1.193 1.00 88.81 103 ASP A C 1
ATOM 821 O O . ASP A 1 103 ? -3.802 -8.565 0.038 1.00 88.81 103 ASP A O 1
ATOM 825 N N . GLU A 1 104 ? -2.501 -8.348 -1.777 1.00 90.19 104 GLU A N 1
ATOM 826 C CA . GLU A 1 104 ? -1.286 -8.078 -1.010 1.00 90.19 104 GLU A CA 1
ATOM 827 C C . GLU A 1 104 ? -1.401 -6.749 -0.252 1.00 90.19 104 GLU A C 1
ATOM 829 O O . GLU A 1 104 ? -1.070 -6.666 0.933 1.00 90.19 104 GLU A O 1
ATOM 834 N N . ALA A 1 105 ? -1.925 -5.716 -0.913 1.00 92.06 105 ALA A N 1
ATOM 835 C CA . 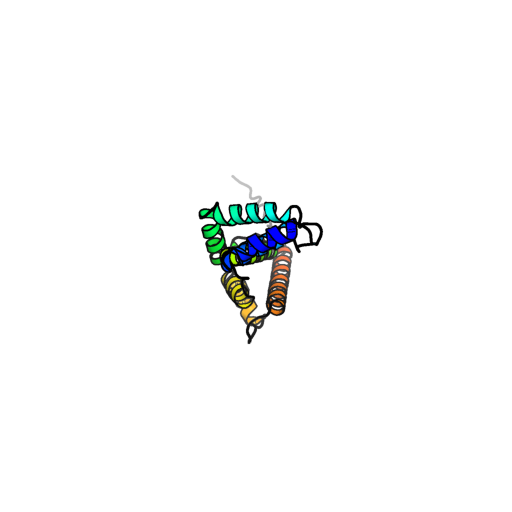ALA A 1 105 ? -2.161 -4.411 -0.313 1.00 92.06 105 ALA A CA 1
ATOM 836 C C . ALA A 1 105 ? -3.139 -4.500 0.869 1.00 92.06 105 ALA A C 1
ATOM 838 O O . ALA A 1 105 ? -2.888 -3.912 1.918 1.00 92.06 105 ALA A O 1
ATOM 839 N N . TYR A 1 106 ? -4.207 -5.287 0.749 1.00 90.62 106 TYR A N 1
ATOM 840 C CA . TYR A 1 106 ? -5.153 -5.560 1.828 1.00 90.62 106 TYR A CA 1
ATOM 841 C C . TYR A 1 106 ? -4.486 -6.214 3.030 1.00 90.62 106 TYR A C 1
ATOM 843 O O . TYR A 1 106 ? -4.648 -5.750 4.159 1.00 90.62 106 TYR A O 1
ATOM 851 N N . SER A 1 107 ? -3.719 -7.275 2.780 1.00 89.12 107 SER A N 1
ATOM 852 C CA . SER A 1 107 ? -2.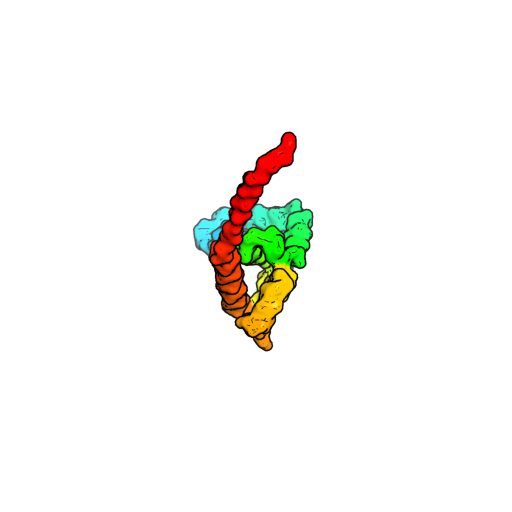982 -7.990 3.821 1.00 89.12 107 SER A CA 1
ATOM 853 C C . SER A 1 107 ? -2.017 -7.053 4.545 1.00 89.12 107 SER A C 1
ATOM 855 O O . SER A 1 107 ? -1.934 -7.058 5.776 1.00 89.12 107 SER A O 1
ATOM 857 N N . ARG A 1 108 ? -1.338 -6.183 3.788 1.00 92.56 108 ARG A N 1
ATOM 858 C CA . ARG A 1 108 ? -0.419 -5.194 4.345 1.00 92.56 108 ARG A CA 1
ATOM 859 C C . ARG A 1 108 ? -1.125 -4.122 5.162 1.00 92.56 108 ARG A C 1
ATOM 861 O O . ARG A 1 108 ? -0.669 -3.798 6.260 1.00 92.56 108 ARG A O 1
ATOM 868 N N . LEU A 1 109 ? -2.223 -3.589 4.636 1.00 92.69 109 LEU A N 1
ATOM 869 C CA . LEU A 1 109 ? -3.053 -2.600 5.309 1.00 92.69 109 LEU A CA 1
ATOM 870 C C . LEU A 1 109 ? -3.536 -3.164 6.643 1.00 92.69 109 LEU A C 1
ATOM 872 O O . LEU A 1 109 ? -3.295 -2.554 7.677 1.00 92.69 109 LEU A O 1
ATOM 876 N N . TRP A 1 110 ? -4.116 -4.370 6.634 1.00 89.56 110 TRP A N 1
ATOM 877 C CA . TRP A 1 110 ? -4.581 -5.068 7.834 1.00 89.56 110 TRP A CA 1
ATOM 878 C C . TRP A 1 110 ? -3.479 -5.231 8.884 1.00 89.56 110 TRP A C 1
ATOM 880 O O . TRP A 1 110 ? -3.692 -4.929 10.057 1.00 89.56 110 TRP A O 1
ATOM 890 N N . ALA A 1 111 ? -2.287 -5.663 8.470 1.00 88.88 111 ALA A N 1
ATOM 891 C CA . ALA A 1 111 ? -1.147 -5.851 9.365 1.00 88.88 111 ALA A CA 1
ATOM 892 C C . ALA A 1 111 ? -0.603 -4.540 9.964 1.00 88.88 111 ALA A C 1
ATOM 894 O O . ALA A 1 111 ? 0.046 -4.578 11.009 1.00 88.88 111 ALA A O 1
ATOM 895 N N . GLY A 1 112 ? -0.846 -3.398 9.314 1.00 89.69 112 GLY A N 1
ATOM 896 C CA . GLY A 1 112 ? -0.452 -2.077 9.805 1.00 89.69 112 GLY A CA 1
ATOM 897 C C . GLY A 1 112 ? -1.488 -1.390 10.698 1.00 89.69 112 GLY A C 1
ATOM 898 O O . GLY A 1 112 ? -1.181 -0.358 11.286 1.00 89.69 112 GLY A O 1
ATOM 899 N N . LEU A 1 113 ? -2.710 -1.917 10.822 1.00 91.56 113 LEU A N 1
ATOM 900 C CA . LEU A 1 113 ? -3.743 -1.316 11.671 1.00 91.56 113 LEU A CA 1
ATOM 901 C C . LEU A 1 113 ? -3.460 -1.548 13.167 1.00 91.56 113 LEU A C 1
ATOM 903 O O . LEU A 1 113 ? -3.001 -2.616 13.590 1.00 91.56 113 LEU A O 1
ATOM 907 N N . SER A 1 114 ? -3.836 -0.570 13.999 1.00 89.75 114 SER A N 1
ATOM 908 C CA . SER A 1 114 ? -3.836 -0.743 15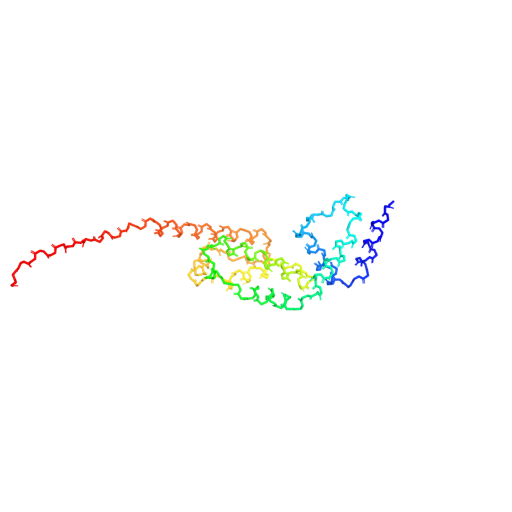.456 1.00 89.75 114 SER A CA 1
ATOM 909 C C . SER A 1 114 ? -4.775 -1.881 15.875 1.00 89.75 114 SER A C 1
ATOM 911 O O . SER A 1 114 ? -5.668 -2.287 15.128 1.00 89.75 114 SER A O 1
ATOM 913 N N . LYS A 1 115 ? -4.566 -2.431 17.076 1.00 87.75 115 LYS A N 1
ATOM 914 C CA . LYS A 1 115 ? -5.419 -3.505 17.604 1.00 87.75 115 LYS A CA 1
ATOM 915 C C . LYS A 1 115 ? -6.890 -3.072 17.653 1.00 87.75 115 LYS A C 1
ATOM 917 O O . LYS A 1 115 ? -7.726 -3.747 17.066 1.00 87.75 115 LYS A O 1
ATOM 922 N N . ASP A 1 116 ? -7.165 -1.914 18.245 1.00 86.62 116 ASP A N 1
ATOM 923 C CA . ASP A 1 116 ? -8.525 -1.384 18.402 1.00 86.62 116 ASP A CA 1
ATOM 924 C C . ASP A 1 116 ? -9.227 -1.189 17.050 1.00 86.62 116 ASP A C 1
ATOM 926 O O . ASP A 1 116 ? -10.398 -1.527 16.882 1.00 86.62 116 ASP A O 1
ATOM 930 N N . LEU A 1 117 ? -8.494 -0.690 16.048 1.00 88.50 117 LEU A N 1
ATOM 931 C CA . LEU A 1 117 ? -9.049 -0.479 14.716 1.00 88.50 117 LEU A CA 1
ATOM 932 C C . LEU A 1 117 ? -9.287 -1.800 13.975 1.00 88.50 117 LEU A C 1
ATOM 934 O O . LEU A 1 117 ? -10.239 -1.885 13.206 1.00 88.50 117 LEU A O 1
ATOM 938 N N . ARG A 1 118 ? -8.466 -2.835 14.207 1.00 88.69 118 ARG A N 1
ATOM 939 C CA . ARG A 1 118 ? -8.705 -4.187 13.670 1.00 88.69 118 ARG A CA 1
ATOM 940 C C . ARG A 1 118 ? -9.914 -4.854 14.298 1.00 88.69 118 ARG A C 1
ATOM 942 O O . ARG A 1 118 ? -10.675 -5.489 13.576 1.00 88.69 118 ARG A O 1
ATOM 949 N N . GLU A 1 119 ? -10.092 -4.721 15.608 1.00 88.88 119 GLU A N 1
ATOM 950 C CA . GLU A 1 119 ? -11.269 -5.250 16.304 1.00 88.88 119 GLU A CA 1
ATOM 951 C C . GLU A 1 119 ? -12.536 -4.605 15.739 1.00 88.88 119 GLU A C 1
ATOM 953 O O . GLU A 1 119 ? -13.413 -5.305 15.237 1.00 88.88 119 GLU A O 1
ATOM 958 N N . TRP A 1 120 ? -12.562 -3.272 15.649 1.00 89.25 120 TRP A N 1
ATOM 959 C CA . TRP A 1 120 ? -13.659 -2.567 14.990 1.00 89.25 120 TRP A CA 1
ATOM 960 C C . TRP A 1 120 ? -13.841 -2.991 13.522 1.00 89.25 120 TRP A C 1
ATOM 962 O O . TRP A 1 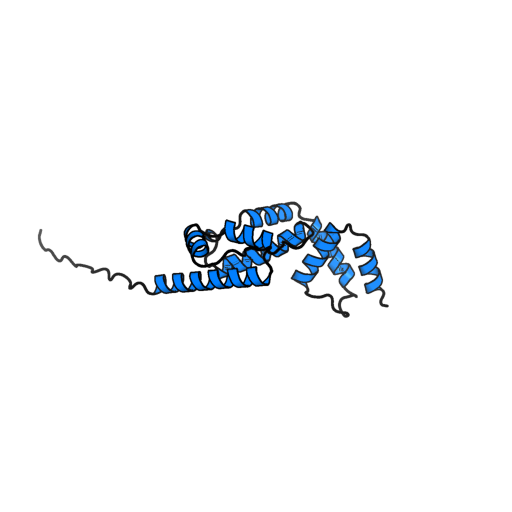120 ? -14.956 -3.254 13.076 1.00 89.25 120 TRP A O 1
ATOM 972 N N . ALA A 1 121 ? -12.762 -3.079 12.743 1.00 88.00 121 ALA A N 1
ATOM 973 C CA . ALA A 1 121 ? -12.863 -3.444 11.334 1.00 88.00 121 ALA A CA 1
ATOM 974 C C . ALA A 1 121 ? -13.403 -4.869 11.144 1.00 88.00 121 ALA A C 1
ATOM 976 O O . ALA A 1 121 ? -14.189 -5.085 10.230 1.00 88.00 121 ALA A O 1
ATOM 977 N N . THR A 1 122 ? -13.050 -5.808 12.026 1.00 86.12 122 THR A N 1
ATOM 978 C CA . THR A 1 122 ? -13.573 -7.186 12.009 1.00 86.12 122 THR A CA 1
ATOM 979 C C . THR A 1 122 ? -15.093 -7.203 12.165 1.00 86.12 122 THR A C 1
ATOM 981 O O . THR A 1 122 ? -15.779 -7.938 11.456 1.00 86.12 122 THR A O 1
ATOM 984 N N . ASP A 1 123 ? -15.619 -6.362 13.054 1.00 84.00 123 ASP A N 1
ATOM 985 C CA . ASP A 1 123 ? -17.043 -6.338 13.389 1.00 84.00 123 ASP A CA 1
ATOM 986 C C . ASP A 1 123 ? -17.892 -5.566 12.365 1.00 84.00 123 ASP A C 1
ATOM 988 O O . ASP A 1 123 ? -19.060 -5.895 12.144 1.00 84.00 123 ASP A O 1
ATOM 992 N N . TYR A 1 124 ? -17.327 -4.532 11.731 1.00 82.19 124 TYR A N 1
ATOM 993 C CA . TYR A 1 124 ? -18.100 -3.553 10.949 1.00 82.19 124 TYR A CA 1
ATOM 994 C C . TYR A 1 124 ? -17.685 -3.428 9.484 1.00 82.19 124 TYR A C 1
ATOM 996 O O . TYR A 1 124 ? -18.414 -2.839 8.676 1.00 82.19 124 TYR A O 1
ATOM 1004 N N . VAL A 1 125 ? -16.533 -3.973 9.106 1.00 81.25 125 VAL A N 1
ATOM 1005 C CA . VAL A 1 125 ? -16.042 -3.936 7.735 1.00 81.25 125 VAL A CA 1
ATOM 1006 C C . VAL A 1 125 ? -15.860 -5.359 7.238 1.00 81.25 125 VAL A C 1
ATOM 1008 O O . VAL A 1 125 ? -14.843 -5.998 7.475 1.00 81.25 125 VAL A O 1
ATOM 1011 N N . ALA A 1 126 ? -16.868 -5.846 6.511 1.00 68.56 126 ALA A N 1
ATOM 1012 C CA . ALA A 1 126 ? -16.814 -7.162 5.893 1.00 68.56 126 ALA A CA 1
ATOM 1013 C C . ALA A 1 126 ? -15.522 -7.315 5.080 1.00 68.56 126 ALA A C 1
ATOM 1015 O O . ALA A 1 126 ? -15.281 -6.560 4.133 1.00 68.56 126 ALA A O 1
ATOM 1016 N N . MET A 1 127 ? -14.705 -8.293 5.467 1.00 66.06 127 MET A N 1
ATOM 1017 C CA . MET A 1 127 ? -13.535 -8.671 4.696 1.00 66.06 127 MET A CA 1
ATOM 1018 C C . MET A 1 127 ? -14.024 -9.269 3.365 1.00 66.06 127 MET A C 1
ATOM 1020 O O . MET A 1 127 ? -14.950 -10.090 3.381 1.00 66.06 127 MET A O 1
ATOM 1024 N N . PRO A 1 128 ? -13.479 -8.849 2.212 1.00 63.44 128 PRO A N 1
ATOM 1025 C CA . PRO A 1 128 ? -13.880 -9.407 0.926 1.00 63.44 128 PRO A CA 1
ATOM 1026 C C . PRO A 1 128 ? -13.692 -10.932 0.919 1.00 63.44 128 PRO A C 1
ATOM 1028 O O . PRO A 1 128 ? -12.644 -11.453 1.286 1.00 63.44 128 PRO A O 1
ATOM 1031 N N . THR A 1 129 ? -14.743 -11.657 0.529 1.00 65.81 129 THR A N 1
ATOM 1032 C CA . THR A 1 129 ? -14.795 -13.134 0.513 1.00 65.81 129 THR A CA 1
ATOM 1033 C C . THR A 1 129 ? -14.193 -13.756 -0.750 1.00 65.81 129 THR A C 1
ATOM 1035 O O . THR A 1 129 ? -14.139 -14.976 -0.889 1.00 65.81 129 THR A O 1
ATOM 1038 N N . HIS A 1 130 ? -13.764 -12.916 -1.684 1.00 75.50 130 HIS A N 1
ATOM 1039 C CA . HIS A 1 130 ? -13.132 -13.244 -2.957 1.00 75.50 130 HIS A CA 1
ATOM 1040 C C . HIS A 1 130 ? -11.821 -12.461 -3.072 1.00 75.50 130 HIS A C 1
ATOM 1042 O O . HIS A 1 130 ? -11.583 -11.557 -2.273 1.00 75.50 130 HIS A O 1
ATOM 1048 N N . SER A 1 131 ? -10.981 -12.797 -4.060 1.00 80.44 131 SER A N 1
ATOM 1049 C CA . SER A 1 131 ? -9.761 -12.035 -4.352 1.00 80.44 131 SER A CA 1
ATOM 1050 C C . SER A 1 131 ? -10.103 -10.544 -4.461 1.00 80.44 131 SER A C 1
ATOM 1052 O O . SER A 1 131 ? -10.846 -10.179 -5.377 1.00 80.44 131 SER A O 1
ATOM 1054 N N . PRO A 1 132 ? -9.620 -9.700 -3.532 1.00 85.00 132 PRO A N 1
ATOM 1055 C CA . PRO A 1 132 ? -10.073 -8.324 -3.440 1.00 85.00 132 PRO A CA 1
ATOM 1056 C C . PRO A 1 132 ? -9.724 -7.550 -4.707 1.00 85.00 132 PRO A C 1
ATOM 1058 O O . PRO A 1 132 ? -8.634 -7.710 -5.260 1.00 85.00 132 PRO A O 1
ATOM 1061 N N . THR A 1 133 ? -10.625 -6.682 -5.153 1.00 89.62 133 THR A N 1
ATOM 1062 C CA . THR A 1 133 ? -10.365 -5.748 -6.252 1.00 89.62 133 THR A CA 1
ATOM 1063 C C . THR A 1 133 ? -9.817 -4.413 -5.733 1.00 89.62 133 THR A C 1
ATOM 1065 O O . THR A 1 133 ? -9.890 -4.095 -4.544 1.00 89.62 133 THR A O 1
ATOM 1068 N N . GLU A 1 134 ? -9.296 -3.573 -6.634 1.00 89.56 134 GLU A N 1
ATOM 1069 C CA . GLU A 1 134 ? -8.910 -2.192 -6.291 1.00 89.56 134 GLU A CA 1
ATOM 1070 C C . GLU A 1 134 ? -10.103 -1.341 -5.830 1.00 89.56 134 GLU A C 1
ATOM 1072 O O . GLU A 1 134 ? -9.936 -0.340 -5.130 1.00 89.56 134 GLU A O 1
ATOM 1077 N N . GLU A 1 135 ? -11.318 -1.682 -6.261 1.00 88.88 135 GLU A N 1
ATOM 1078 C CA . GLU A 1 135 ? -12.531 -1.007 -5.801 1.00 88.88 135 GLU A CA 1
ATOM 1079 C C . GLU A 1 135 ? -12.860 -1.407 -4.364 1.00 88.88 135 GLU A C 1
ATOM 1081 O O . GLU A 1 135 ? -13.103 -0.527 -3.533 1.00 88.88 135 GLU A O 1
ATOM 1086 N N . ASP A 1 136 ? -12.740 -2.697 -4.038 1.00 89.00 136 ASP A N 1
ATOM 1087 C CA . ASP A 1 136 ? -12.895 -3.177 -2.668 1.00 89.00 136 ASP A CA 1
ATOM 1088 C C . ASP A 1 136 ? -11.893 -2.485 -1.749 1.00 89.00 136 ASP A C 1
ATOM 1090 O O . ASP A 1 136 ? -12.285 -1.961 -0.709 1.00 89.00 136 ASP A O 1
ATOM 1094 N N . LEU A 1 137 ? -10.611 -2.442 -2.129 1.00 90.06 137 LEU A N 1
ATOM 1095 C CA . LEU A 1 137 ? -9.553 -1.832 -1.317 1.00 90.06 137 LEU A CA 1
ATOM 1096 C C . LEU A 1 137 ? -9.849 -0.360 -1.021 1.00 90.06 137 LEU A C 1
ATOM 1098 O O . LEU A 1 137 ? -9.770 0.082 0.127 1.00 90.06 137 LEU A O 1
ATOM 1102 N N . ARG A 1 138 ? -10.272 0.394 -2.039 1.00 91.25 138 ARG A N 1
ATOM 1103 C CA . ARG A 1 138 ? -10.689 1.791 -1.868 1.00 91.25 138 ARG A CA 1
ATOM 1104 C C . ARG A 1 138 ? -11.914 1.916 -0.968 1.00 91.25 138 ARG A C 1
ATOM 1106 O O . ARG A 1 138 ? -11.950 2.797 -0.107 1.00 91.25 138 ARG A O 1
ATOM 1113 N N . GLY A 1 139 ? -12.902 1.039 -1.130 1.00 90.31 139 GLY A N 1
ATOM 1114 C CA . GLY A 1 139 ? -14.084 0.982 -0.273 1.00 90.31 139 GLY A CA 1
ATOM 1115 C C . GLY A 1 139 ? -13.727 0.725 1.192 1.00 90.31 139 GLY A C 1
ATOM 1116 O O . GLY A 1 139 ? -14.219 1.420 2.083 1.00 90.31 139 GLY A O 1
ATOM 1117 N N . TYR A 1 140 ? -12.824 -0.219 1.437 1.00 90.44 140 TYR A N 1
ATOM 1118 C CA . TYR A 1 140 ? -12.326 -0.571 2.761 1.00 90.44 140 TYR A CA 1
ATOM 1119 C C . TYR A 1 140 ? -11.568 0.585 3.421 1.00 90.44 140 TYR A C 1
ATOM 1121 O O . TYR A 1 140 ? -11.912 0.992 4.534 1.00 90.44 140 TYR A O 1
ATOM 1129 N N . ILE A 1 141 ? -10.623 1.204 2.703 1.00 92.44 141 ILE A N 1
ATOM 1130 C CA . ILE A 1 141 ? -9.896 2.395 3.169 1.00 92.44 141 ILE A CA 1
ATOM 1131 C C . ILE A 1 141 ? -10.868 3.527 3.525 1.00 92.44 141 ILE A C 1
ATOM 1133 O O . ILE A 1 141 ? -10.714 4.176 4.560 1.00 92.44 141 ILE A O 1
ATOM 1137 N N . ASN A 1 142 ? -11.902 3.757 2.713 1.00 91.88 142 ASN A N 1
ATOM 1138 C CA . ASN A 1 142 ? -12.889 4.803 2.977 1.00 91.88 142 ASN A CA 1
ATOM 1139 C C . ASN A 1 142 ? -13.719 4.541 4.243 1.00 91.88 142 ASN A C 1
ATOM 1141 O O . ASN A 1 142 ? -14.011 5.485 4.982 1.00 91.88 142 ASN A O 1
ATOM 1145 N N . ARG A 1 143 ? -14.072 3.282 4.528 1.00 91.06 143 ARG A N 1
ATOM 1146 C CA . ARG A 1 143 ? -14.788 2.911 5.761 1.00 91.06 143 ARG A CA 1
ATOM 1147 C C . ARG A 1 143 ? -13.919 3.117 6.998 1.00 91.06 143 ARG A C 1
ATOM 1149 O O . ARG A 1 143 ? -14.378 3.742 7.952 1.00 91.06 143 ARG A O 1
ATOM 1156 N N . LEU A 1 144 ? -12.658 2.684 6.950 1.00 91.12 144 LEU A N 1
ATOM 1157 C CA . LEU A 1 144 ? -11.687 2.939 8.019 1.00 91.12 144 LEU A CA 1
ATOM 1158 C C . LEU A 1 144 ? -11.494 4.441 8.254 1.00 91.12 144 LEU A C 1
ATOM 1160 O O . LEU A 1 144 ? -11.612 4.917 9.381 1.00 91.12 144 LEU A O 1
ATOM 1164 N N . ARG A 1 145 ? -11.294 5.212 7.178 1.00 91.31 145 ARG A N 1
ATOM 1165 C CA . ARG A 1 145 ? -11.155 6.673 7.234 1.00 91.31 145 ARG A CA 1
ATOM 1166 C C . ARG A 1 145 ? -12.359 7.333 7.899 1.00 91.31 145 ARG A C 1
ATOM 1168 O O . ARG A 1 145 ? -12.188 8.235 8.718 1.00 91.31 145 ARG A O 1
ATOM 1175 N N . SER A 1 146 ? -13.573 6.905 7.551 1.00 89.62 146 SER A N 1
ATOM 1176 C CA . SER A 1 146 ? -14.799 7.413 8.170 1.00 89.62 146 SER A CA 1
ATOM 1177 C C . SER A 1 146 ? -14.788 7.171 9.682 1.00 89.62 146 SER A C 1
ATOM 1179 O O . SER A 1 146 ? -14.963 8.126 10.441 1.00 89.62 146 SER A O 1
ATOM 1181 N N . HIS A 1 147 ? -14.484 5.950 10.128 1.00 89.25 147 HIS A N 1
ATOM 1182 C CA . HIS A 1 147 ? -14.392 5.625 11.551 1.00 89.25 147 HIS A CA 1
ATOM 1183 C C . HIS A 1 147 ? -13.338 6.465 12.284 1.00 89.25 147 HIS A C 1
ATOM 1185 O O . HIS A 1 147 ? -13.652 7.087 13.300 1.00 89.25 147 HIS A O 1
ATOM 1191 N N . CYS A 1 148 ? -12.123 6.575 11.741 1.00 86.50 148 CYS A N 1
ATOM 1192 C CA . CYS A 1 148 ? -11.054 7.370 12.349 1.00 86.50 148 CYS A CA 1
ATOM 1193 C C . CYS A 1 148 ? -11.442 8.851 12.501 1.00 86.50 148 CYS A C 1
ATOM 1195 O O . CYS A 1 148 ? -11.181 9.453 13.542 1.00 86.50 148 CYS A O 1
ATOM 1197 N N . ARG A 1 149 ? -12.141 9.433 11.516 1.00 83.50 149 ARG A N 1
ATOM 1198 C CA . ARG A 1 149 ? -12.648 10.816 11.599 1.00 83.50 149 ARG A CA 1
ATOM 1199 C C . ARG A 1 149 ? -13.743 10.983 12.654 1.00 83.50 149 ARG A C 1
ATOM 1201 O O . ARG A 1 149 ? -13.805 12.023 13.311 1.00 83.50 149 ARG A O 1
ATOM 1208 N N . HIS A 1 150 ? -14.602 9.981 12.835 1.00 77.00 150 HIS A N 1
ATOM 1209 C CA . HIS A 1 150 ? -15.616 9.993 13.890 1.00 77.00 150 HIS A CA 1
ATOM 1210 C C . HIS A 1 150 ? -14.997 9.844 15.287 1.00 77.00 150 HIS A C 1
ATOM 1212 O O . HIS A 1 150 ? -15.389 10.580 16.192 1.00 77.00 150 HIS A O 1
ATOM 1218 N N . GLY A 1 151 ? -13.990 8.981 15.451 1.00 65.38 151 GLY A N 1
ATOM 1219 C CA . GLY A 1 151 ? -13.248 8.823 16.707 1.00 65.38 151 GLY A CA 1
ATOM 1220 C C . GLY A 1 151 ? -12.497 10.092 17.124 1.00 65.38 151 GLY A C 1
ATOM 1221 O O . GLY A 1 151 ? -12.607 10.524 18.271 1.00 65.38 151 GLY A O 1
ATOM 1222 N N . GLN A 1 152 ? -11.823 10.757 16.179 1.00 61.25 152 GLN A N 1
ATOM 1223 C CA . GLN A 1 152 ? -11.139 12.035 16.429 1.00 61.25 152 GLN A CA 1
ATOM 1224 C C . GLN A 1 152 ? -12.115 13.156 16.819 1.00 61.25 152 GLN A C 1
ATOM 1226 O O . GLN A 1 152 ? -11.829 13.948 17.716 1.00 61.25 152 GLN A O 1
ATOM 1231 N N . ARG A 1 153 ? -13.306 13.205 16.203 1.00 55.19 153 ARG A N 1
ATOM 1232 C CA . ARG A 1 153 ? -14.368 14.140 16.610 1.00 55.19 153 ARG A CA 1
ATOM 1233 C C . ARG A 1 153 ? -14.907 13.827 18.005 1.00 55.19 153 ARG A C 1
ATOM 1235 O O . ARG A 1 153 ? -15.084 14.750 18.792 1.00 55.19 153 ARG A O 1
ATOM 1242 N N . ALA A 1 154 ? -15.129 12.558 18.344 1.00 49.50 154 ALA A N 1
ATOM 1243 C CA . ALA A 1 154 ? -15.610 12.165 19.669 1.00 49.50 154 ALA A CA 1
ATOM 1244 C C . ALA A 1 154 ? -14.619 12.533 20.791 1.00 49.50 154 ALA A C 1
ATOM 1246 O O . ALA A 1 154 ? -15.045 12.993 21.848 1.00 49.50 154 ALA A O 1
ATOM 1247 N N . GLN A 1 155 ? -13.309 12.418 20.544 1.00 51.22 155 GLN A N 1
ATOM 1248 C CA . GLN A 1 155 ? -12.264 12.849 21.485 1.00 51.22 155 GLN A CA 1
ATOM 1249 C C . GLN A 1 155 ? -12.180 14.377 21.621 1.00 51.22 155 GLN A C 1
ATOM 1251 O O . GLN A 1 155 ? -12.045 14.882 22.730 1.00 51.22 155 GLN A O 1
ATOM 1256 N N . ALA A 1 156 ? -12.343 15.127 20.526 1.00 46.31 156 ALA A N 1
ATOM 1257 C CA . ALA A 1 156 ? -12.355 16.593 20.556 1.00 46.31 156 ALA A CA 1
ATOM 1258 C C . ALA A 1 156 ? -13.608 17.198 21.225 1.00 46.31 156 ALA A C 1
ATOM 1260 O O . ALA A 1 156 ? -13.606 18.376 21.571 1.00 46.31 156 ALA A O 1
ATOM 1261 N N . THR A 1 157 ? -14.678 16.411 21.400 1.00 46.19 157 THR A N 1
ATOM 1262 C CA . THR A 1 157 ? -15.946 16.866 22.006 1.00 46.19 157 THR A CA 1
ATOM 1263 C C . THR A 1 157 ? -16.098 16.438 23.471 1.00 46.19 157 THR A C 1
ATOM 1265 O O . THR A 1 157 ? -17.131 16.714 24.080 1.00 46.19 157 THR A O 1
ATOM 1268 N N . GLN A 1 158 ? -15.098 15.780 24.072 1.00 37.88 158 GLN A N 1
ATOM 1269 C CA . GLN A 1 158 ? -15.103 15.587 25.522 1.00 37.88 158 GLN A CA 1
ATOM 1270 C C . GLN A 1 158 ? -14.937 16.957 26.199 1.00 37.88 158 GLN A C 1
ATOM 1272 O O . GLN A 1 158 ? -13.965 17.659 25.908 1.00 37.88 158 GLN A O 1
ATOM 1277 N N . PRO A 1 159 ? -15.866 17.377 27.079 1.00 43.66 159 PRO A N 1
ATOM 1278 C CA . PRO A 1 159 ? -15.696 18.620 27.808 1.00 43.66 159 PRO A CA 1
ATOM 1279 C C . PRO A 1 159 ? -14.427 18.498 28.649 1.00 43.66 159 PRO A C 1
ATOM 1281 O O . PRO A 1 159 ? -14.289 17.547 29.420 1.00 43.66 159 PRO A O 1
ATOM 1284 N N . LEU A 1 160 ? -13.506 19.457 28.490 1.00 47.53 160 LEU A N 1
ATOM 1285 C CA . LEU A 1 160 ? -12.404 19.667 29.423 1.00 47.53 160 LEU A CA 1
ATOM 1286 C C . LEU A 1 160 ? -12.995 19.621 30.831 1.00 47.53 160 LEU A C 1
ATOM 1288 O O . LEU A 1 160 ? -13.777 20.500 31.198 1.00 47.53 160 LEU A O 1
ATOM 1292 N N . ALA A 1 161 ? -12.680 18.565 31.584 1.00 44.56 161 ALA A N 1
ATOM 1293 C CA . ALA A 1 161 ? -13.099 18.446 32.966 1.00 44.56 161 ALA A CA 1
ATOM 1294 C C . ALA A 1 161 ? -12.598 19.699 33.688 1.00 44.56 161 ALA A C 1
ATOM 1296 O O . ALA A 1 161 ? -11.391 19.902 33.831 1.00 44.56 161 ALA A O 1
ATOM 1297 N N . ALA A 1 162 ? -13.535 20.577 34.052 1.00 43.53 162 ALA A N 1
ATOM 1298 C CA . ALA A 1 162 ? -13.247 21.831 34.715 1.00 43.53 162 ALA A CA 1
ATOM 1299 C C . ALA A 1 162 ? -12.464 21.518 35.992 1.00 43.53 162 ALA A C 1
ATOM 1301 O O . ALA A 1 162 ? -13.003 20.962 36.951 1.00 43.53 162 ALA A O 1
ATOM 1302 N N . THR A 1 163 ? -11.171 21.836 35.987 1.00 43.78 163 THR A N 1
ATOM 1303 C CA . THR A 1 163 ? -10.338 21.749 37.179 1.00 43.78 163 THR A CA 1
ATOM 1304 C C . THR A 1 163 ? -10.888 22.769 38.164 1.00 43.78 163 THR A C 1
ATOM 1306 O O . THR A 1 163 ? -10.680 23.972 38.022 1.00 43.78 163 THR A O 1
ATOM 1309 N N . THR A 1 164 ? -11.671 22.294 39.130 1.00 41.53 164 THR A N 1
ATOM 1310 C CA . THR A 1 164 ? -12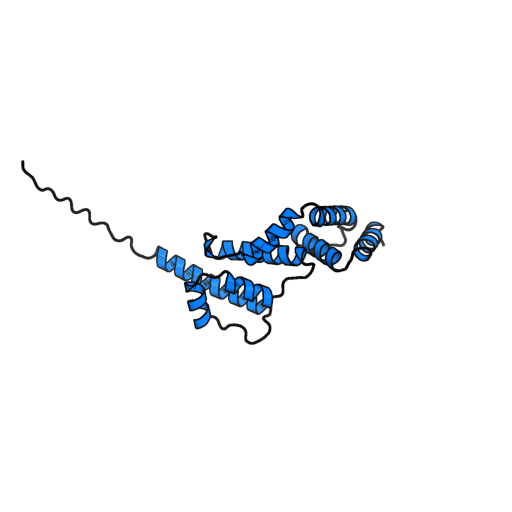.143 23.121 40.235 1.00 41.53 164 THR A CA 1
ATOM 1311 C C . THR A 1 164 ? -10.916 23.408 41.089 1.00 41.53 164 THR A C 1
ATOM 1313 O O . THR A 1 164 ? -10.446 22.544 41.823 1.00 41.53 164 THR A O 1
ATOM 1316 N N . ILE A 1 165 ? -10.344 24.602 40.938 1.00 43.22 165 ILE A N 1
ATOM 1317 C CA . ILE A 1 165 ? -9.342 25.113 41.868 1.00 43.22 165 ILE A CA 1
ATOM 1318 C C . ILE A 1 165 ? -10.108 25.441 43.149 1.00 43.22 165 ILE A C 1
ATOM 1320 O O . ILE A 1 165 ? -10.697 26.512 43.281 1.00 43.22 165 ILE A O 1
ATOM 1324 N N . THR A 1 166 ? -10.154 24.498 44.084 1.00 41.03 166 THR A N 1
ATOM 1325 C CA . THR A 1 166 ? -10.534 24.806 45.460 1.00 41.03 166 THR A CA 1
ATOM 1326 C C . THR A 1 166 ? -9.381 25.603 46.060 1.00 41.03 166 THR A C 1
ATOM 1328 O O . THR A 1 166 ? -8.374 25.038 46.479 1.00 41.03 166 THR A O 1
ATOM 1331 N N . SER A 1 167 ? -9.495 26.933 46.047 1.00 43.16 167 SER A N 1
ATOM 1332 C CA . SER A 1 167 ? -8.686 27.792 46.911 1.00 43.16 167 SER A CA 1
ATOM 1333 C C . SER A 1 167 ? -9.055 27.479 48.357 1.00 43.16 167 SER A C 1
ATOM 1335 O O . SER A 1 167 ? -10.032 28.008 48.883 1.00 43.16 167 SER A O 1
ATOM 1337 N N . ASP A 1 168 ? -8.292 26.588 48.984 1.00 41.38 168 ASP A N 1
ATOM 1338 C CA . ASP A 1 168 ? -8.334 26.401 50.427 1.00 41.38 168 ASP A CA 1
ATOM 1339 C C . ASP A 1 168 ? -7.588 27.572 51.074 1.00 41.38 168 ASP A C 1
ATOM 1341 O O . ASP A 1 168 ? -6.360 27.649 51.095 1.00 41.38 168 ASP A O 1
ATOM 1345 N N . ASN A 1 169 ? -8.372 28.559 51.496 1.00 48.41 169 ASN A N 1
ATOM 1346 C CA . ASN A 1 169 ? -7.922 29.710 52.254 1.00 48.41 169 ASN A CA 1
ATOM 1347 C C . ASN A 1 169 ? -8.077 29.358 53.741 1.00 48.41 169 ASN A C 1
ATOM 1349 O O . ASN A 1 169 ? -9.028 29.784 54.397 1.00 48.41 169 ASN A O 1
ATOM 1353 N N . SER A 1 170 ? -7.170 28.538 54.272 1.00 40.81 170 SER A N 1
ATOM 1354 C CA . SER A 1 170 ? -7.103 28.237 55.703 1.00 40.81 170 SER A CA 1
ATOM 1355 C C . SER A 1 170 ? -5.935 28.990 56.344 1.00 40.81 170 SER A C 1
ATOM 1357 O O . SER A 1 170 ? -4.757 28.733 56.106 1.00 40.81 170 SER A O 1
ATOM 1359 N N . ALA A 1 171 ? -6.309 29.981 57.150 1.00 41.28 171 ALA A N 1
ATOM 1360 C CA . ALA A 1 171 ? -5.443 30.801 57.979 1.00 41.28 171 ALA A CA 1
ATOM 1361 C C . ALA A 1 171 ? -4.793 30.017 59.143 1.00 41.28 171 ALA A C 1
ATOM 1363 O O . ALA A 1 171 ? -5.314 28.995 59.583 1.00 41.28 171 ALA A O 1
ATOM 1364 N N . HIS A 1 172 ? -3.738 30.630 59.704 1.00 35.78 172 HIS A N 1
ATOM 1365 C CA . HIS A 1 172 ? -3.061 30.377 60.990 1.00 35.78 172 HIS A CA 1
ATOM 1366 C C . HIS A 1 172 ? -1.926 29.336 61.045 1.00 35.78 172 HIS A C 1
ATOM 1368 O O . HIS A 1 172 ? -2.152 28.159 61.317 1.00 35.78 172 HIS A O 1
ATOM 1374 N N . ARG A 1 173 ? -0.677 29.822 61.051 1.00 38.56 173 ARG A N 1
ATOM 1375 C CA . ARG A 1 173 ? 0.090 30.088 62.286 1.00 38.56 173 ARG A CA 1
ATOM 1376 C C . ARG A 1 173 ? 1.313 30.957 62.017 1.00 38.56 173 ARG A C 1
ATOM 1378 O O . ARG A 1 173 ? 1.918 30.790 60.940 1.00 38.56 173 ARG A O 1
#

Sequence (173 aa):
MGDGYTKTAIILNSLDPVTRNTVMAKYQIEYGNIDNGDFKNLPSILFQLLRDAYSTPGERWDGRLQWESLQLGDYGSFDEYIQQFELLRATTGVLRGYAVSADEAYSRLWAGLSKDLREWATDYVAMPTHSPTEEDLRGYINRLRSHCRHGQRAQATQPLAATTITSDNSAHR

Secondary structure (DSSP, 8-state):
--HHHHHHHHHHHHS-HHHHHHHHHHHHHHH-S--TTGGGTHHHHHHHHHHHHHH-HHHHHHHHHHHHH--GGGSSSHHHHHHHHHHHHHHHHHHHTSPPPHHHHHHHHHHHS-HHHHHHHHHHSPPPSSS--HHHHHHHHHHHHHHHHHHHHHHHTS---------------

Organism: Perkinsus olseni (NCBI:txid32597)

Foldseek 3Di:
DDPLVVLLVVVLVPDDLLLSLLLVLVCCVPPNDDDPPCSVCNNVSSVVSSCVLPVCPPVLVVLVVCLQPQAPVVDPALVVSVVVLVVSQSSNCSSRSHRQALQNSVVSVLVRYDPVLNVVCVVPPDDDPDRDHPVSSVVSSVVSNVVRVVVVVVVVPDPPPPPPPPPPPDDDD

Radius of gyration: 24.53 Å; chains: 1; bounding box: 40×44×99 Å